Protein AF-A0AA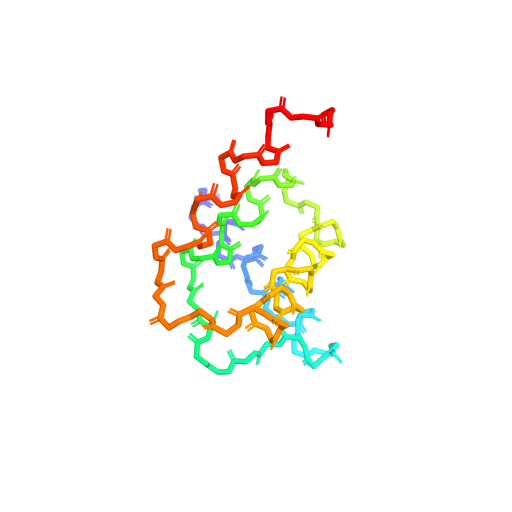V2CVY4-F1 (afdb_monomer_lite)

Structure (mmCIF, N/CA/C/O backbone):
data_AF-A0AAV2CVY4-F1
#
_entry.id   AF-A0AAV2CVY4-F1
#
loop_
_atom_site.group_PDB
_atom_site.id
_atom_site.type_symbol
_atom_site.label_atom_id
_atom_site.label_alt_id
_atom_site.label_comp_id
_atom_site.label_asym_id
_atom_site.label_entity_id
_atom_site.label_seq_id
_atom_site.pdbx_PDB_ins_code
_atom_site.Cartn_x
_atom_site.Cartn_y
_atom_site.Cartn_z
_atom_site.occupancy
_atom_site.B_iso_or_equiv
_atom_site.auth_seq_id
_atom_site.auth_comp_id
_atom_site.auth_asym_id
_atom_site.auth_atom_id
_atom_site.pdbx_PDB_model_num
ATOM 1 N N . MET A 1 1 ? 9.057 -6.773 -22.509 1.00 57.06 1 MET A N 1
ATOM 2 C CA . MET A 1 1 ? 8.013 -6.816 -21.465 1.00 57.06 1 MET A CA 1
ATOM 3 C C . MET A 1 1 ? 7.476 -5.400 -21.350 1.00 57.06 1 MET A C 1
ATOM 5 O O . MET A 1 1 ? 8.299 -4.499 -21.255 1.00 57.06 1 MET A O 1
ATOM 9 N N . SER A 1 2 ? 6.173 -5.178 -21.531 1.00 78.00 2 SER A N 1
ATOM 10 C CA . SER A 1 2 ? 5.591 -3.832 -21.421 1.00 78.00 2 SER A CA 1
ATOM 11 C C . SER A 1 2 ? 5.624 -3.363 -19.965 1.00 78.00 2 SER A C 1
ATOM 13 O O . SER A 1 2 ? 5.614 -4.196 -19.059 1.00 78.00 2 SER A O 1
ATOM 15 N N . ILE A 1 3 ? 5.649 -2.044 -19.752 1.00 75.44 3 ILE A N 1
ATOM 16 C CA . ILE A 1 3 ? 5.559 -1.420 -1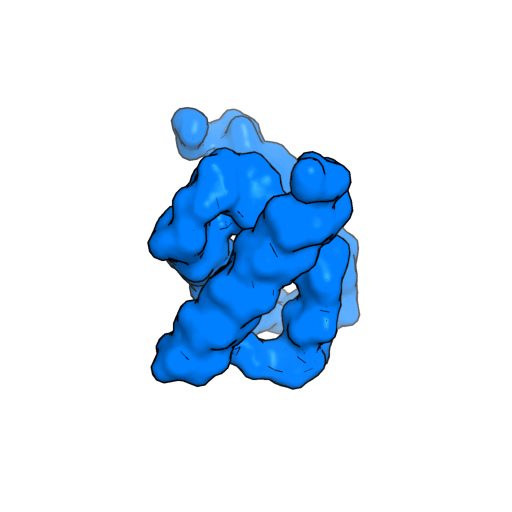8.420 1.00 75.44 3 ILE A CA 1
ATOM 17 C C . ILE A 1 3 ? 4.351 -1.979 -17.653 1.00 75.44 3 ILE A C 1
ATOM 19 O O . ILE A 1 3 ? 4.477 -2.359 -16.494 1.00 75.44 3 ILE A O 1
ATOM 23 N N . ASP A 1 4 ? 3.227 -2.164 -18.343 1.00 85.00 4 ASP A N 1
ATOM 24 C CA . ASP A 1 4 ? 1.995 -2.716 -17.773 1.00 85.00 4 ASP A CA 1
ATOM 25 C C . ASP A 1 4 ? 2.187 -4.111 -17.155 1.00 85.00 4 ASP A C 1
ATOM 27 O O . ASP A 1 4 ? 1.633 -4.416 -16.102 1.00 85.00 4 ASP A O 1
ATOM 31 N N . ALA A 1 5 ? 3.011 -4.967 -17.770 1.00 89.50 5 ALA A N 1
ATOM 32 C CA . ALA A 1 5 ? 3.284 -6.307 -17.251 1.00 89.50 5 ALA A CA 1
ATOM 33 C C . ALA A 1 5 ? 4.194 -6.286 -16.009 1.00 89.50 5 ALA A C 1
ATOM 35 O O . ALA A 1 5 ? 4.195 -7.223 -15.208 1.00 89.50 5 ALA A O 1
ATOM 36 N N . GLU A 1 6 ? 5.002 -5.242 -15.839 1.00 90.50 6 GLU A N 1
ATOM 37 C CA . GLU A 1 6 ? 5.822 -5.051 -14.644 1.00 90.50 6 GLU A CA 1
ATOM 38 C C . GLU A 1 6 ? 5.009 -4.450 -13.495 1.00 90.50 6 GLU A C 1
ATOM 40 O O . GLU A 1 6 ? 5.070 -4.977 -12.383 1.00 90.50 6 GLU A O 1
ATOM 45 N N . GLU A 1 7 ? 4.175 -3.445 -13.779 1.00 92.44 7 GLU A N 1
ATOM 46 C CA . GLU A 1 7 ? 3.239 -2.876 -12.803 1.00 92.44 7 GLU A CA 1
ATOM 47 C C . GLU A 1 7 ? 2.249 -3.931 -12.293 1.00 92.44 7 GLU A C 1
ATOM 49 O O . GLU A 1 7 ? 2.040 -4.033 -11.084 1.00 92.44 7 GLU A O 1
ATOM 54 N N . LEU A 1 8 ? 1.712 -4.777 -13.182 1.00 93.75 8 LEU A N 1
ATOM 55 C CA . LEU A 1 8 ? 0.814 -5.868 -12.800 1.00 93.75 8 LEU A CA 1
ATOM 56 C C . LEU A 1 8 ? 1.478 -6.837 -11.815 1.00 93.75 8 LEU A C 1
ATOM 58 O O . LEU A 1 8 ? 0.918 -7.123 -10.760 1.00 93.75 8 LEU A O 1
ATOM 62 N N . ARG A 1 9 ? 2.706 -7.282 -12.111 1.00 95.19 9 ARG A N 1
ATOM 63 C CA . ARG A 1 9 ? 3.449 -8.193 -11.224 1.00 95.19 9 ARG A CA 1
ATOM 64 C C . ARG A 1 9 ? 3.787 -7.553 -9.881 1.00 95.19 9 ARG A C 1
ATOM 66 O O . ARG A 1 9 ? 3.736 -8.237 -8.863 1.00 95.19 9 ARG A O 1
ATOM 73 N N . ALA A 1 10 ? 4.118 -6.262 -9.863 1.00 95.44 10 ALA A N 1
ATOM 74 C CA . ALA A 1 10 ? 4.384 -5.545 -8.620 1.00 95.44 10 ALA A CA 1
ATOM 75 C C . ALA A 1 10 ? 3.122 -5.421 -7.751 1.00 95.44 10 ALA A C 1
ATOM 77 O O . ALA A 1 10 ? 3.191 -5.633 -6.541 1.00 95.44 10 ALA A O 1
ATOM 78 N N . VAL A 1 11 ? 1.968 -5.130 -8.363 1.00 96.06 11 VAL A N 1
ATOM 79 C CA . VAL A 1 11 ? 0.678 -5.090 -7.657 1.00 96.06 11 VAL A CA 1
ATOM 80 C C . VAL A 1 11 ? 0.301 -6.470 -7.124 1.00 96.06 11 VAL A C 1
ATOM 82 O O . VAL A 1 11 ? -0.116 -6.573 -5.974 1.00 96.06 11 VAL A O 1
ATOM 85 N N . ASP A 1 12 ? 0.500 -7.534 -7.902 1.00 96.56 12 ASP A N 1
ATOM 86 C CA . ASP A 1 12 ? 0.209 -8.896 -7.447 1.00 96.56 12 ASP A CA 1
ATOM 87 C C . ASP A 1 12 ? 1.110 -9.316 -6.279 1.00 96.56 12 ASP A C 1
ATOM 89 O O . ASP A 1 12 ? 0.613 -9.854 -5.288 1.00 96.56 12 ASP A O 1
ATOM 93 N N . ALA A 1 13 ? 2.410 -9.012 -6.340 1.00 96.88 13 ALA A N 1
ATOM 94 C CA . ALA A 1 13 ? 3.336 -9.267 -5.237 1.00 96.88 13 ALA A CA 1
ATOM 95 C C . ALA A 1 13 ? 2.939 -8.496 -3.967 1.00 96.88 13 ALA A C 1
ATOM 97 O O . ALA A 1 13 ? 2.921 -9.060 -2.873 1.00 96.88 13 ALA A O 1
ATOM 98 N N . PHE A 1 14 ? 2.566 -7.223 -4.116 1.00 97.38 14 PHE A N 1
ATOM 99 C CA . PHE A 1 14 ? 2.103 -6.395 -3.006 1.00 97.38 14 PHE A CA 1
ATOM 100 C C . PHE A 1 14 ? 0.799 -6.920 -2.398 1.00 97.38 14 PHE A C 1
ATOM 102 O O . PHE A 1 14 ? 0.695 -7.029 -1.178 1.00 97.38 14 PHE A O 1
ATOM 109 N N . ARG A 1 15 ? -0.165 -7.325 -3.234 1.00 97.00 15 ARG A N 1
ATOM 110 C CA . ARG A 1 15 ? -1.422 -7.942 -2.794 1.00 97.00 15 ARG A CA 1
ATOM 111 C C . ARG A 1 15 ? -1.167 -9.200 -1.969 1.00 97.00 15 ARG A C 1
ATOM 113 O O . ARG A 1 15 ? -1.721 -9.322 -0.882 1.00 97.00 15 ARG A O 1
ATOM 120 N N . GLN A 1 16 ? -0.320 -10.110 -2.454 1.00 97.12 16 GLN A N 1
ATOM 121 C CA . GLN A 1 16 ? 0.020 -11.338 -1.724 1.00 97.12 16 GLN A CA 1
ATOM 122 C C . GLN A 1 16 ? 0.680 -11.033 -0.376 1.00 97.12 16 GLN A C 1
ATOM 124 O O . GLN A 1 16 ? 0.333 -11.651 0.628 1.00 97.12 16 GLN A O 1
ATOM 129 N N . ALA A 1 17 ? 1.575 -10.042 -0.332 1.00 96.75 17 ALA A N 1
ATOM 130 C CA . ALA A 1 17 ? 2.209 -9.625 0.913 1.00 96.75 17 ALA A CA 1
ATOM 131 C C . ALA A 1 17 ? 1.200 -9.040 1.921 1.00 96.75 17 ALA A C 1
ATOM 133 O O . ALA A 1 17 ? 1.287 -9.335 3.108 1.00 96.75 17 ALA A O 1
ATOM 134 N N . LEU A 1 18 ? 0.216 -8.257 1.462 1.00 96.12 18 LEU A N 1
ATOM 135 C CA . LEU A 1 18 ? -0.853 -7.748 2.327 1.00 96.12 18 LEU A CA 1
ATOM 136 C C . LEU A 1 18 ? -1.793 -8.857 2.819 1.00 96.12 18 LEU A C 1
ATOM 138 O O . LEU A 1 18 ? -2.263 -8.779 3.948 1.00 96.12 18 LEU A O 1
ATOM 142 N N . ILE A 1 19 ? -2.077 -9.876 2.000 1.00 94.44 19 ILE A N 1
ATOM 143 C CA . ILE A 1 19 ? -2.891 -11.033 2.411 1.00 94.44 19 ILE A CA 1
ATOM 144 C C . ILE A 1 19 ? -2.185 -11.823 3.514 1.00 94.44 19 ILE A C 1
ATOM 146 O O . ILE A 1 19 ? -2.821 -12.155 4.510 1.00 94.44 19 ILE A O 1
ATOM 150 N N . LEU A 1 20 ? -0.890 -12.108 3.341 1.00 95.88 20 LEU A N 1
ATOM 151 C CA . LEU A 1 20 ? -0.102 -12.883 4.303 1.00 95.88 20 LEU A CA 1
ATOM 152 C C . LEU A 1 20 ? -0.077 -12.230 5.692 1.00 95.88 20 LEU A C 1
ATOM 154 O O . LEU A 1 20 ? -0.139 -12.933 6.695 1.00 95.88 20 LEU A O 1
ATOM 158 N N . ASP A 1 21 ? -0.041 -10.899 5.726 1.00 93.69 21 ASP A N 1
ATOM 159 C CA . ASP A 1 21 ? -0.008 -10.115 6.962 1.00 93.69 21 ASP A CA 1
ATOM 160 C C . ASP A 1 21 ? -1.413 -9.723 7.465 1.00 93.69 21 ASP A C 1
ATOM 162 O O . ASP A 1 21 ? -1.536 -8.928 8.394 1.00 93.69 21 ASP A O 1
ATOM 166 N N . GLU A 1 22 ? -2.480 -10.241 6.843 1.00 92.12 22 GLU A N 1
ATOM 167 C CA . GLU A 1 22 ? -3.884 -9.918 7.157 1.00 92.12 22 GLU A CA 1
ATOM 168 C C . GLU A 1 22 ? -4.222 -8.411 7.044 1.00 92.12 22 GLU A C 1
ATOM 170 O O . GLU A 1 22 ? -5.168 -7.900 7.645 1.00 92.12 22 GLU A O 1
ATOM 175 N N . LEU A 1 23 ? -3.474 -7.684 6.211 1.00 90.88 23 LEU A N 1
ATOM 176 C CA . LEU A 1 23 ? -3.588 -6.242 5.973 1.00 90.88 23 LEU A CA 1
ATOM 177 C C . LEU A 1 23 ? -4.421 -5.887 4.731 1.00 90.88 23 LEU A C 1
ATOM 179 O O . LEU A 1 23 ? -4.441 -4.722 4.325 1.00 90.88 23 LEU A O 1
ATOM 183 N N . LEU A 1 24 ? -5.121 -6.845 4.111 1.00 90.06 24 LEU A N 1
ATOM 184 C CA . LEU A 1 24 ? -5.963 -6.597 2.935 1.00 90.06 24 LEU A CA 1
ATOM 185 C C . LEU A 1 24 ? -7.466 -6.732 3.236 1.00 90.06 24 LEU A C 1
ATOM 187 O O . LEU A 1 24 ? -8.052 -7.796 3.032 1.00 90.06 24 LEU A O 1
ATOM 191 N N . PRO A 1 25 ? -8.146 -5.651 3.658 1.00 86.12 25 PRO A N 1
ATOM 192 C CA . PRO A 1 25 ? -9.601 -5.633 3.694 1.00 86.12 25 PRO A CA 1
ATOM 193 C C . PRO A 1 25 ? -10.171 -5.781 2.280 1.00 86.12 25 PRO A C 1
ATOM 195 O O . PRO A 1 25 ? -9.776 -5.038 1.383 1.00 86.12 25 PRO A O 1
ATOM 198 N N . ALA A 1 26 ? -11.173 -6.645 2.094 1.00 82.69 26 ALA A N 1
ATOM 199 C CA . ALA A 1 26 ? -11.797 -6.887 0.785 1.00 82.69 26 ALA A CA 1
ATOM 200 C C . ALA A 1 26 ? -12.289 -5.600 0.085 1.00 82.69 26 ALA A C 1
ATOM 202 O O . ALA A 1 26 ? -12.220 -5.478 -1.132 1.00 82.69 26 ALA A O 1
ATOM 203 N N . ARG A 1 27 ? -12.725 -4.593 0.857 1.00 78.31 27 ARG A N 1
ATOM 204 C CA . ARG A 1 27 ? -13.160 -3.276 0.350 1.00 78.31 27 ARG A CA 1
ATOM 205 C C . ARG A 1 27 ? -12.037 -2.396 -0.229 1.00 78.31 27 ARG A C 1
ATOM 207 O O . ARG A 1 27 ? -12.322 -1.322 -0.750 1.00 78.31 27 ARG A O 1
ATOM 214 N N . HIS A 1 28 ? -10.776 -2.786 -0.059 1.00 76.44 28 HIS A N 1
ATOM 215 C CA . HIS A 1 28 ? -9.594 -2.039 -0.498 1.00 76.44 28 HIS A CA 1
ATOM 216 C C . HIS A 1 28 ? -8.729 -2.837 -1.485 1.00 76.44 28 HIS A C 1
ATOM 218 O O . HIS A 1 28 ? -7.621 -2.410 -1.798 1.00 76.44 28 HIS A O 1
ATOM 224 N N . ASP A 1 29 ? -9.227 -3.963 -2.005 1.00 83.88 29 A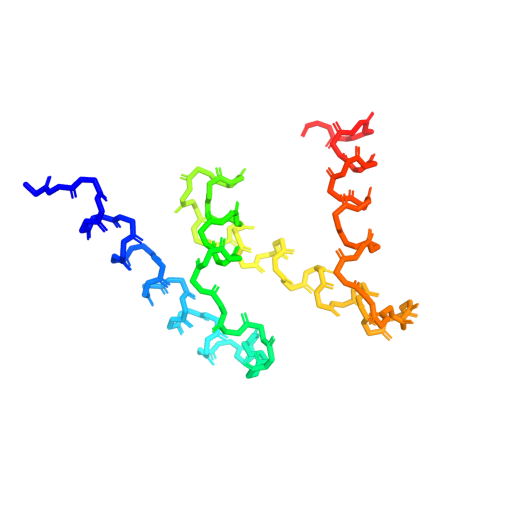SP A N 1
ATOM 225 C CA . ASP A 1 29 ? -8.559 -4.734 -3.058 1.00 83.88 29 ASP A CA 1
ATOM 226 C C . ASP A 1 29 ? -8.781 -4.108 -4.449 1.00 83.88 29 ASP A C 1
ATOM 228 O O . ASP A 1 29 ? -9.438 -4.670 -5.322 1.00 83.88 29 ASP A O 1
ATOM 232 N N . ASP A 1 30 ? -8.270 -2.886 -4.630 1.00 90.31 30 ASP A N 1
ATOM 233 C CA . ASP A 1 30 ? -8.307 -2.144 -5.893 1.00 90.31 30 ASP A CA 1
ATOM 234 C C . ASP A 1 30 ? -6.895 -1.973 -6.474 1.00 90.31 30 ASP A C 1
ATOM 236 O O . ASP A 1 30 ? -5.969 -1.501 -5.804 1.00 90.31 30 ASP A O 1
ATOM 240 N N . HIS A 1 31 ? -6.737 -2.324 -7.753 1.00 90.69 31 HIS A N 1
ATOM 241 C CA . HIS A 1 31 ? -5.446 -2.295 -8.446 1.00 90.69 31 HIS A CA 1
ATOM 242 C C . HIS A 1 31 ? -4.837 -0.885 -8.488 1.00 90.69 31 HIS A C 1
ATOM 244 O O . HIS A 1 31 ? -3.650 -0.708 -8.203 1.00 90.69 31 HIS A O 1
ATOM 250 N N . HIS A 1 32 ? -5.635 0.134 -8.824 1.00 88.06 32 HIS A N 1
ATOM 251 C CA . HIS A 1 32 ? -5.139 1.505 -8.950 1.00 88.06 32 HIS A CA 1
ATOM 252 C C . HIS A 1 32 ? -4.713 2.078 -7.598 1.00 88.06 32 HIS A C 1
ATOM 254 O O . HIS A 1 32 ? -3.698 2.776 -7.514 1.00 88.06 32 HIS A O 1
ATOM 260 N N . MET A 1 33 ? -5.452 1.767 -6.535 1.00 87.31 33 MET A N 1
ATOM 261 C CA . MET A 1 33 ? -5.086 2.124 -5.172 1.00 87.31 33 MET A CA 1
ATOM 262 C C . MET A 1 33 ? -3.743 1.497 -4.791 1.00 87.31 33 MET A C 1
ATOM 264 O O . MET A 1 33 ? -2.830 2.235 -4.426 1.00 87.31 33 MET A O 1
ATOM 268 N N . MET A 1 34 ? -3.574 0.182 -4.948 1.00 92.00 34 MET A N 1
ATOM 269 C CA . MET A 1 34 ? -2.309 -0.509 -4.655 1.00 92.00 34 MET A CA 1
ATOM 270 C C . MET A 1 34 ? -1.124 0.082 -5.428 1.00 92.00 34 MET A C 1
ATOM 272 O O . MET A 1 34 ? -0.073 0.369 -4.847 1.00 92.00 34 MET A O 1
ATOM 276 N N . LEU A 1 35 ? -1.312 0.355 -6.722 1.00 91.81 35 LEU A N 1
ATOM 277 C CA . LEU A 1 35 ? -0.276 0.939 -7.568 1.00 91.81 35 LEU A CA 1
ATOM 278 C C . LEU A 1 35 ? 0.162 2.333 -7.086 1.00 91.81 35 LEU A C 1
ATOM 280 O O . LEU A 1 35 ? 1.342 2.672 -7.189 1.00 91.81 35 LEU A O 1
ATOM 284 N N . ARG A 1 36 ? -0.742 3.143 -6.517 1.00 89.19 36 ARG A N 1
ATOM 285 C CA . ARG A 1 36 ? -0.388 4.457 -5.946 1.00 89.19 36 ARG A CA 1
ATOM 286 C C . ARG A 1 36 ? 0.544 4.335 -4.741 1.00 89.19 36 ARG A C 1
ATOM 288 O O . ARG A 1 36 ? 1.499 5.106 -4.656 1.00 89.19 36 ARG A O 1
ATOM 295 N N . PHE A 1 37 ? 0.300 3.378 -3.844 1.00 88.06 37 PHE A N 1
ATOM 296 C CA . PHE A 1 37 ? 1.177 3.133 -2.688 1.00 88.06 37 PHE A CA 1
ATOM 297 C C . PHE A 1 37 ? 2.557 2.650 -3.137 1.00 88.06 37 PHE A C 1
ATOM 299 O O . PHE A 1 37 ? 3.575 3.168 -2.672 1.00 88.06 37 PHE A O 1
ATOM 306 N N . LEU A 1 38 ? 2.593 1.734 -4.110 1.00 93.06 38 LEU A N 1
ATOM 307 C CA . LEU A 1 38 ? 3.841 1.272 -4.711 1.00 93.06 38 LEU A CA 1
ATOM 308 C C . LEU A 1 38 ? 4.614 2.427 -5.358 1.00 93.06 38 LEU A C 1
ATOM 310 O O . LEU A 1 38 ? 5.787 2.621 -5.046 1.00 93.06 38 LEU A O 1
ATOM 314 N N . LYS A 1 39 ? 3.966 3.267 -6.176 1.00 89.94 39 LYS A N 1
ATOM 315 C CA . LYS A 1 39 ? 4.613 4.432 -6.808 1.00 89.94 39 LYS A CA 1
ATOM 316 C C . LYS A 1 39 ? 5.153 5.429 -5.779 1.00 89.94 39 LYS A C 1
ATOM 318 O O . LYS A 1 39 ? 6.297 5.863 -5.906 1.00 89.94 39 LYS A O 1
ATOM 323 N N . ALA A 1 40 ? 4.388 5.732 -4.728 1.00 86.81 40 ALA A N 1
ATOM 324 C CA . ALA A 1 40 ? 4.814 6.637 -3.656 1.00 86.81 40 ALA A CA 1
ATOM 325 C C . ALA A 1 40 ? 6.070 6.141 -2.915 1.00 86.81 40 ALA A C 1
ATOM 327 O O . ALA A 1 40 ? 6.858 6.942 -2.410 1.00 86.81 4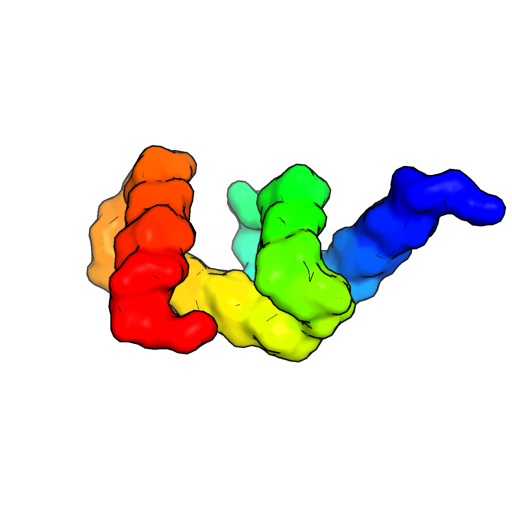0 ALA A O 1
ATOM 328 N N . ARG A 1 41 ? 6.286 4.822 -2.876 1.00 92.81 41 ARG A N 1
ATOM 329 C CA . ARG A 1 41 ? 7.441 4.189 -2.224 1.00 92.81 41 ARG A CA 1
ATOM 330 C C . ARG A 1 41 ? 8.454 3.608 -3.204 1.00 92.81 41 ARG A C 1
ATOM 332 O O . ARG A 1 41 ? 9.297 2.819 -2.797 1.00 92.81 41 ARG A O 1
ATOM 339 N N . LYS A 1 42 ? 8.428 4.036 -4.472 1.00 92.44 42 LYS A N 1
ATOM 340 C CA . LYS A 1 42 ? 9.362 3.578 -5.519 1.00 92.44 42 LYS A CA 1
ATOM 341 C C . LYS A 1 42 ? 9.409 2.044 -5.630 1.00 92.44 42 LYS A C 1
ATOM 343 O O . LYS A 1 42 ? 10.475 1.471 -5.816 1.00 92.44 42 LYS A O 1
ATOM 348 N N . PHE A 1 43 ? 8.245 1.409 -5.501 1.00 92.94 43 PHE A N 1
ATOM 349 C CA . PHE A 1 43 ? 8.028 -0.040 -5.528 1.00 92.94 43 PHE A CA 1
ATOM 350 C C . PHE A 1 43 ? 8.712 -0.829 -4.393 1.00 92.94 43 PHE A C 1
ATOM 352 O O . PHE A 1 43 ? 8.813 -2.051 -4.464 1.00 92.94 43 PHE A O 1
ATOM 359 N N . ASP A 1 44 ? 9.129 -0.159 -3.314 1.00 95.50 44 ASP A N 1
ATOM 360 C CA . ASP A 1 44 ? 9.570 -0.804 -2.073 1.00 95.50 44 ASP A CA 1
ATOM 361 C C . ASP A 1 44 ? 8.353 -1.387 -1.331 1.00 95.50 44 ASP A C 1
ATOM 363 O O . ASP A 1 44 ? 7.558 -0.648 -0.740 1.00 95.50 44 ASP A O 1
ATOM 367 N N . ILE A 1 45 ? 8.190 -2.713 -1.410 1.00 95.12 45 ILE A N 1
ATOM 368 C CA . ILE A 1 45 ? 7.031 -3.441 -0.870 1.00 95.12 45 ILE A CA 1
ATOM 369 C C . ILE A 1 45 ? 6.885 -3.222 0.637 1.00 95.12 45 ILE A C 1
ATOM 371 O O . ILE A 1 45 ? 5.786 -2.914 1.092 1.00 95.12 45 ILE A O 1
ATOM 375 N N . GLU A 1 46 ? 7.966 -3.315 1.413 1.00 95.31 46 GLU A N 1
ATOM 376 C CA . GLU A 1 46 ? 7.879 -3.193 2.873 1.00 95.31 46 GLU A CA 1
ATOM 377 C C . GLU A 1 46 ? 7.497 -1.772 3.300 1.00 95.31 46 GLU A C 1
ATOM 379 O O . GLU A 1 46 ? 6.621 -1.586 4.149 1.00 95.31 46 GLU A O 1
ATOM 384 N N . LYS A 1 47 ? 8.050 -0.740 2.651 1.00 90.31 47 LYS A N 1
ATOM 385 C CA . LYS A 1 47 ? 7.631 0.647 2.928 1.00 90.31 47 LYS A CA 1
ATOM 386 C C . LYS A 1 47 ? 6.205 0.933 2.470 1.00 90.31 47 LYS A C 1
ATOM 388 O O . LYS A 1 47 ? 5.502 1.718 3.111 1.00 90.31 47 LYS A O 1
ATOM 393 N N . ALA A 1 48 ? 5.772 0.334 1.362 1.00 92.25 48 ALA A N 1
ATOM 394 C CA . ALA A 1 48 ? 4.394 0.449 0.898 1.00 92.25 48 ALA A CA 1
ATOM 395 C C . ALA A 1 48 ? 3.422 -0.231 1.876 1.00 92.25 48 ALA A C 1
ATOM 397 O O . ALA A 1 48 ? 2.372 0.343 2.165 1.00 92.25 48 ALA A O 1
ATOM 398 N N . LYS A 1 49 ? 3.794 -1.389 2.443 1.00 93.75 49 LYS A N 1
ATOM 399 C CA . LYS A 1 49 ? 3.016 -2.096 3.474 1.00 93.75 49 LYS A CA 1
ATOM 400 C C . LYS A 1 49 ? 2.888 -1.262 4.742 1.00 93.75 49 LYS A C 1
ATOM 402 O O . LYS A 1 49 ? 1.778 -1.117 5.242 1.00 93.75 49 LYS A O 1
ATOM 407 N N . GLN A 1 50 ? 3.982 -0.657 5.210 1.00 91.25 50 GLN A N 1
ATOM 408 C CA . GLN A 1 50 ? 3.943 0.241 6.368 1.00 91.25 50 GLN A CA 1
ATOM 409 C C . GLN A 1 50 ? 2.949 1.388 6.140 1.00 91.25 50 GLN A C 1
ATOM 411 O O . GLN A 1 50 ? 2.028 1.582 6.927 1.00 91.25 50 GLN A O 1
ATOM 416 N N . MET A 1 51 ? 3.070 2.086 5.006 1.00 86.56 51 MET A N 1
ATOM 417 C CA . MET A 1 51 ? 2.173 3.194 4.662 1.00 86.56 51 MET A CA 1
ATOM 418 C C . MET A 1 51 ? 0.705 2.746 4.526 1.00 86.56 51 MET A C 1
ATOM 420 O O . MET A 1 51 ? -0.211 3.504 4.847 1.00 86.56 51 MET A O 1
ATOM 424 N N . TRP A 1 52 ? 0.469 1.526 4.042 1.00 89.75 52 TRP A N 1
ATOM 425 C CA . TRP A 1 52 ? -0.861 0.930 3.954 1.00 89.75 52 TRP A CA 1
ATOM 426 C C . TRP A 1 52 ? -1.452 0.638 5.338 1.00 89.75 52 TRP A C 1
ATOM 428 O O . TRP A 1 52 ? -2.586 1.034 5.611 1.00 89.75 52 TRP A O 1
ATOM 438 N N . ALA A 1 53 ? -0.682 0.001 6.224 1.00 89.19 53 ALA A N 1
ATOM 439 C CA . ALA A 1 53 ? -1.087 -0.289 7.598 1.00 89.19 53 ALA A CA 1
ATOM 440 C C . ALA A 1 53 ? -1.394 0.996 8.386 1.00 89.19 53 ALA A C 1
ATOM 442 O O . ALA A 1 53 ? -2.428 1.073 9.053 1.00 89.19 53 ALA A O 1
ATOM 443 N N . ASP A 1 54 ? -0.563 2.033 8.239 1.00 84.88 54 ASP A N 1
ATOM 444 C CA . ASP A 1 54 ? -0.780 3.344 8.863 1.00 84.88 54 ASP A CA 1
ATOM 445 C C . ASP A 1 54 ? -2.114 3.966 8.415 1.00 84.88 54 ASP A C 1
ATOM 447 O O . ASP A 1 54 ? -2.887 4.469 9.233 1.00 84.88 54 ASP A O 1
ATOM 451 N N . MET A 1 55 ? -2.432 3.874 7.119 1.00 84.31 55 MET A N 1
ATOM 452 C CA . MET A 1 55 ? -3.705 4.346 6.567 1.00 84.31 55 MET A CA 1
ATOM 453 C C . MET A 1 55 ? -4.908 3.559 7.110 1.00 84.31 55 MET A C 1
ATOM 455 O O . MET A 1 55 ? -5.941 4.162 7.413 1.00 84.31 55 MET A O 1
ATOM 459 N N . LEU A 1 56 ? -4.794 2.234 7.266 1.00 84.12 56 LEU A N 1
ATOM 460 C CA . LEU A 1 56 ? -5.856 1.410 7.856 1.00 84.12 56 LEU A CA 1
ATOM 461 C C . LEU A 1 56 ? -6.106 1.756 9.329 1.00 84.12 56 LEU A C 1
ATOM 463 O O . LEU A 1 56 ? -7.266 1.901 9.724 1.00 84.12 56 LEU A O 1
ATOM 467 N N . ASN A 1 57 ? -5.040 1.927 10.115 1.00 80.69 57 ASN A N 1
ATOM 468 C CA . ASN A 1 57 ? -5.135 2.343 11.516 1.00 80.69 57 ASN A CA 1
ATOM 469 C C . ASN A 1 57 ? -5.796 3.719 11.634 1.00 80.69 57 ASN A C 1
ATOM 471 O O . ASN A 1 57 ? -6.756 3.875 12.384 1.00 80.69 57 ASN A O 1
ATOM 475 N N . TRP A 1 58 ? -5.388 4.683 10.803 1.00 73.94 58 TRP A N 1
ATOM 476 C CA . TRP A 1 58 ? -6.012 6.004 10.789 1.00 73.94 58 TRP A CA 1
ATOM 477 C C . TRP A 1 58 ? -7.519 5.944 10.487 1.00 73.94 58 TRP A C 1
ATOM 479 O O . TRP A 1 58 ? -8.317 6.594 11.160 1.00 73.94 58 TRP A O 1
ATOM 489 N N . ARG A 1 59 ? -7.943 5.113 9.523 1.00 72.12 59 ARG A N 1
ATOM 490 C CA . ARG A 1 59 ? -9.375 4.911 9.230 1.00 72.12 59 ARG A CA 1
ATOM 491 C C . ARG A 1 59 ? -10.147 4.313 10.405 1.00 72.12 59 ARG A C 1
ATOM 493 O O . ARG A 1 59 ? -11.313 4.659 10.584 1.00 72.12 59 ARG A O 1
ATOM 500 N N . LYS A 1 60 ? -9.533 3.395 11.156 1.00 72.44 60 LYS A N 1
ATOM 501 C CA . LYS A 1 60 ? -10.141 2.777 12.341 1.00 72.44 60 LYS A CA 1
ATOM 502 C C . LYS A 1 60 ? -10.328 3.798 13.463 1.00 72.44 60 LYS A C 1
ATOM 504 O O . LYS A 1 60 ? -11.386 3.809 14.083 1.00 72.44 60 LYS A O 1
ATOM 509 N N . ASP A 1 61 ? -9.333 4.652 13.678 1.00 69.50 61 ASP A N 1
ATOM 510 C CA . ASP A 1 61 ? -9.310 5.591 14.802 1.00 69.50 61 ASP A CA 1
ATOM 511 C C . ASP A 1 61 ? -10.154 6.850 14.548 1.00 69.50 61 ASP A C 1
ATOM 513 O O . ASP A 1 61 ? -10.750 7.387 15.479 1.00 69.50 61 ASP A O 1
ATOM 517 N N . PHE A 1 62 ? -10.243 7.306 13.293 1.00 63.91 62 PHE A N 1
ATOM 518 C CA . PHE A 1 62 ? -10.910 8.567 12.939 1.00 63.91 62 PHE A CA 1
ATOM 519 C C . PHE A 1 62 ? -12.232 8.397 12.176 1.00 63.91 62 PHE A C 1
ATOM 521 O O . PHE A 1 62 ? -12.884 9.396 11.891 1.00 63.91 62 PHE A O 1
ATOM 528 N N . GLY A 1 63 ? -12.658 7.158 11.887 1.00 61.12 63 GLY A N 1
ATOM 529 C CA . GLY A 1 63 ? -14.012 6.845 11.412 1.00 61.12 63 GLY A CA 1
ATOM 530 C C . GLY A 1 63 ? -14.423 7.607 10.150 1.00 61.12 63 GLY A C 1
ATOM 531 O O . GLY A 1 63 ? -15.353 8.404 10.188 1.00 61.12 63 GLY A O 1
ATOM 532 N N . THR A 1 64 ? -13.726 7.382 9.033 1.00 54.50 64 THR A N 1
ATOM 533 C CA . THR A 1 64 ? -13.912 8.188 7.814 1.00 54.50 64 THR A CA 1
ATOM 534 C C . THR A 1 64 ? -14.581 7.404 6.680 1.00 54.50 64 THR A C 1
ATOM 536 O O . THR A 1 64 ? -13.987 6.520 6.054 1.00 54.50 64 THR A O 1
ATOM 539 N N . ASP A 1 65 ? -15.841 7.755 6.398 1.00 55.56 65 ASP A N 1
ATOM 540 C CA . ASP A 1 65 ? -16.726 7.109 5.411 1.00 55.56 65 ASP A CA 1
ATOM 541 C C . ASP A 1 65 ? -16.501 7.557 3.951 1.00 55.56 65 ASP A C 1
ATOM 543 O O . ASP A 1 65 ? -17.273 7.194 3.063 1.00 55.56 65 ASP A O 1
ATOM 547 N N . THR A 1 66 ? -15.444 8.315 3.625 1.00 53.06 66 THR A N 1
ATOM 548 C CA . THR A 1 66 ? -15.200 8.721 2.226 1.00 53.06 66 THR A CA 1
ATOM 549 C C . THR A 1 66 ? -13.748 8.598 1.758 1.00 53.06 66 THR A C 1
ATOM 551 O O . THR A 1 66 ? -12.780 8.712 2.507 1.00 53.06 66 THR A O 1
ATOM 554 N N . ILE A 1 67 ? -13.593 8.391 0.444 1.00 54.38 67 ILE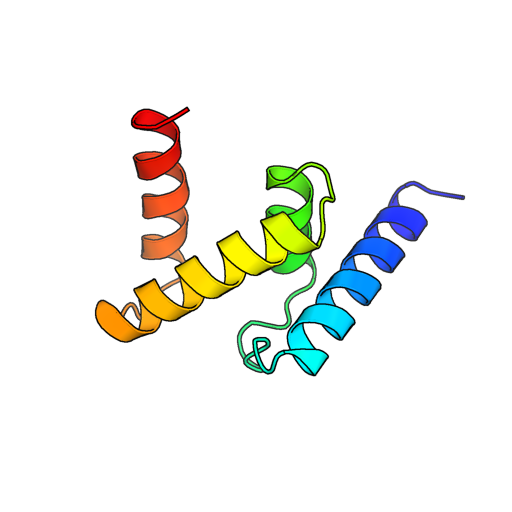 A N 1
ATOM 555 C CA . ILE A 1 67 ? -12.338 8.511 -0.324 1.00 54.38 67 ILE A CA 1
ATOM 556 C C . ILE A 1 67 ? -11.672 9.900 -0.151 1.00 54.38 67 ILE A C 1
ATOM 558 O O . ILE A 1 67 ? -10.465 10.029 -0.360 1.00 54.38 67 ILE A O 1
ATOM 562 N N . MET A 1 68 ? -12.434 10.917 0.275 1.00 50.97 68 MET A N 1
ATOM 563 C CA . MET A 1 68 ? -12.032 12.328 0.350 1.00 50.97 68 MET A CA 1
ATOM 564 C C . MET A 1 68 ? -11.108 12.680 1.524 1.00 50.97 68 MET A C 1
ATOM 566 O O . MET A 1 68 ? -10.280 13.573 1.379 1.00 50.97 68 MET A O 1
ATOM 570 N N . GLU A 1 69 ? -11.167 11.980 2.655 1.00 52.38 69 GLU A N 1
ATOM 571 C CA . GLU A 1 69 ? -10.357 12.335 3.835 1.00 52.38 69 GLU A CA 1
ATOM 572 C C . GLU A 1 69 ? -8.927 11.762 3.798 1.00 52.38 69 GLU A C 1
ATOM 574 O O . GLU A 1 69 ? -7.983 12.382 4.284 1.00 52.38 69 GLU A O 1
ATOM 579 N N . VAL A 1 70 ? -8.721 10.632 3.114 1.00 46.16 70 VAL A N 1
ATOM 580 C CA . VAL A 1 70 ? -7.402 9.973 3.015 1.00 46.16 70 VAL A CA 1
ATOM 581 C C . VAL A 1 70 ? -6.525 10.566 1.909 1.00 46.16 70 VAL A C 1
ATOM 583 O O . VAL A 1 70 ? -5.307 10.640 2.064 1.00 46.16 70 VAL A O 1
ATOM 586 N N . ILE A 1 71 ? -7.115 11.074 0.822 1.00 59.91 71 ILE A N 1
ATOM 587 C CA . ILE A 1 71 ? -6.368 11.931 -0.115 1.00 59.91 71 ILE A CA 1
ATOM 588 C C . ILE A 1 71 ? -5.921 13.222 0.599 1.00 59.91 71 ILE A C 1
ATOM 590 O O . ILE A 1 71 ? -4.812 13.690 0.356 1.00 59.91 71 ILE A O 1
ATOM 594 N N . ASN A 1 72 ? -6.727 13.739 1.534 1.00 50.84 72 ASN A N 1
ATOM 595 C CA . ASN A 1 72 ? -6.426 14.949 2.302 1.00 50.84 72 ASN A CA 1
ATOM 596 C C . ASN A 1 72 ? -5.188 14.790 3.212 1.00 50.84 72 ASN A C 1
ATOM 598 O O . ASN A 1 72 ? -4.349 15.685 3.276 1.00 50.84 72 ASN A O 1
ATOM 602 N N . LEU A 1 73 ? -4.983 13.629 3.843 1.00 50.28 73 LEU A N 1
ATOM 603 C CA . LEU A 1 73 ? -3.773 13.386 4.645 1.00 50.28 73 LEU A CA 1
ATOM 604 C C . LEU A 1 73 ? -2.518 13.075 3.827 1.00 50.28 73 LEU A C 1
ATOM 606 O O . LEU A 1 73 ? -1.425 13.452 4.248 1.00 50.28 73 LEU A O 1
ATOM 610 N N . ILE A 1 74 ? -2.657 12.464 2.645 1.00 55.78 74 ILE A N 1
ATOM 611 C CA . ILE A 1 74 ? -1.543 12.312 1.695 1.00 55.78 74 ILE A CA 1
ATOM 612 C C . ILE A 1 74 ? -0.974 13.693 1.292 1.00 55.78 74 ILE A C 1
ATOM 614 O O . ILE A 1 74 ? 0.224 13.792 1.049 1.00 55.78 74 ILE A O 1
ATOM 618 N N . PHE A 1 75 ? -1.784 14.762 1.289 1.00 54.00 75 PHE A N 1
ATOM 619 C CA . PHE A 1 75 ? -1.350 16.148 1.043 1.00 54.00 75 PHE A CA 1
ATOM 620 C C . PHE A 1 75 ? -0.777 16.859 2.280 1.00 54.00 75 PHE A C 1
ATOM 622 O O . PHE A 1 75 ? 0.179 17.620 2.151 1.00 54.00 75 PHE A O 1
ATOM 629 N N . VAL A 1 76 ? -1.321 16.606 3.475 1.00 45.47 76 VAL A N 1
ATOM 630 C CA . VAL A 1 76 ? -0.880 17.288 4.707 1.00 45.47 76 VAL A CA 1
ATOM 631 C C . VAL A 1 76 ? 0.417 16.692 5.273 1.00 45.47 76 VAL A C 1
ATOM 633 O O . VAL A 1 76 ? 1.276 17.433 5.746 1.00 45.47 76 VAL A O 1
ATOM 636 N N . TRP A 1 77 ? 0.638 15.379 5.166 1.00 49.03 77 TRP A N 1
ATOM 637 C CA . TRP A 1 77 ? 1.873 14.753 5.664 1.00 49.03 77 TRP A CA 1
ATOM 638 C C . TRP A 1 77 ? 3.083 14.910 4.733 1.00 49.03 77 TRP A C 1
ATOM 640 O O . TRP A 1 77 ? 4.209 14.989 5.219 1.00 49.03 77 TRP A O 1
ATOM 650 N N . TYR A 1 78 ? 2.875 15.070 3.422 1.00 52.06 78 TYR A N 1
ATOM 651 C CA . TYR A 1 78 ? 3.945 15.452 2.486 1.00 52.06 78 TYR A CA 1
ATOM 652 C C . TYR A 1 78 ? 4.526 16.861 2.768 1.00 52.06 78 TYR A C 1
ATOM 654 O O . TYR A 1 78 ? 5.591 17.186 2.254 1.00 52.06 78 TYR A O 1
ATOM 662 N N . GLN A 1 79 ? 3.847 17.699 3.571 1.00 45.50 79 GLN A N 1
ATOM 663 C CA . GLN A 1 79 ? 4.209 19.095 3.857 1.00 45.50 79 GLN A CA 1
ATOM 664 C C . GLN A 1 79 ? 4.981 19.295 5.186 1.00 45.50 79 GLN A C 1
ATOM 666 O O . GLN A 1 79 ? 5.432 20.413 5.433 1.00 45.50 79 GLN A O 1
ATOM 671 N N . TYR A 1 80 ? 5.164 18.260 6.032 1.00 44.31 80 TYR A N 1
ATOM 672 C CA . TYR A 1 80 ? 5.726 18.447 7.389 1.00 44.31 80 TYR A CA 1
ATOM 673 C C . TYR A 1 80 ? 6.876 17.531 7.847 1.00 44.31 80 TYR A C 1
ATOM 675 O O . TYR A 1 80 ? 7.594 17.959 8.746 1.00 44.31 80 TYR A O 1
ATOM 683 N N . HIS A 1 81 ? 7.151 16.357 7.261 1.00 46.28 81 HIS A N 1
ATOM 684 C CA . HIS A 1 81 ? 8.314 15.545 7.678 1.00 46.28 81 HIS A CA 1
ATOM 685 C C . HIS A 1 81 ? 8.907 14.678 6.543 1.00 46.28 81 HIS A C 1
ATOM 687 O O . HIS A 1 81 ? 8.469 13.551 6.345 1.00 46.28 81 HIS A O 1
ATOM 693 N N . TRP A 1 82 ? 9.940 15.242 5.890 1.00 48.06 82 TRP A N 1
ATOM 694 C CA . TRP A 1 82 ? 10.958 14.676 4.969 1.00 48.06 82 TRP A CA 1
ATOM 695 C C . TRP A 1 82 ? 10.505 13.921 3.708 1.00 48.06 82 TRP A C 1
ATOM 697 O O . TRP A 1 82 ? 10.125 12.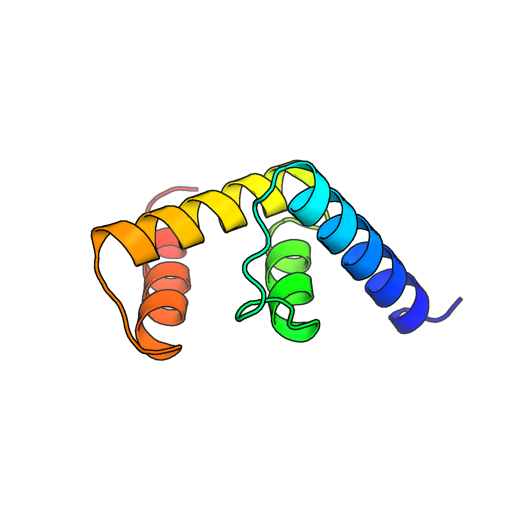732 3.792 1.00 48.06 82 TRP A O 1
#

pLDDT: mean 79.15, std 17.53, range [44.31, 97.38]

Foldseek 3Di:
DDPVVVLVVLLVVLVVVCVVVVLDDPVQNDSVNSSVLCVVVVSPSVSSSVVSSVLVVCCVVVVDPDPPVSVVVVVVVVPPDD

InterPro domains:
  IPR011074 CRAL/TRIO, N-terminal domain [PF03765] (27-54)
  IPR011074 CRAL/TRIO, N-terminal domain [SM01100] (30-55)
  IPR036273 CRAL/TRIO, N-terminal domain superfamily [SSF46938] (3-68)
  IPR036865 CRAL-TRIO lipid binding domain superfamily [G3DSA:3.40.525.10] (1-82)
  IPR051026 Phosphatidylinositol/phosphatidylcholine transfer [PTHR45657] (4-70)

Organism: NCBI:txid586398

Sequence (82 aa):
MSIDAEELRAVDAFRQALILDELLPARHDDHHMMLRFLKARKFDIEKAKQMWADMLNWRKDFGTDTIMEVINLIFVWYQYHW

Radius of gyration: 13.16 Å; chains: 1; bounding box: 28×32×36 Å

Secondary structure (DSSP, 8-state):
--HHHHHHHHHHHHHHHHHHTT---GGG--HHHHHHHHHHTTT-HHHHHHHHHHHHHHHHHHT--SHHHHHHHHHHHTTT--